Protein AF-A0A2X1SE60-F1 (afdb_monomer)

InterPro domains:
  IPR038029 GbiG N-terminal domain superfamily [SSF159672] (2-62)

Radius of gyration: 11.47 Å; Cα contacts (8 Å, |Δi|>4): 42; chains: 1; bounding box: 27×28×22 Å

Sequence (63 aa):
MRLAKRLAAMLPLTCYTSEALQEEGFIPFNGGFASAAREAFSSFSALIFIGATGIAVRVLARW

Secondary structure (DSSP, 8-state):
-HHHHHHHHHS----EE-GGG--TT-EEPTTHHHHHHHHHHHH-S-----S-HHHHHHHHT--

Structure (mmCIF, N/CA/C/O backbone):
data_AF-A0A2X1SE60-F1
#
_entry.id   AF-A0A2X1SE60-F1
#
loop_
_atom_site.group_PDB
_atom_site.id
_atom_site.type_symbol
_atom_site.label_atom_id
_atom_site.label_alt_id
_atom_site.label_comp_id
_atom_site.label_asym_id
_atom_site.label_entity_id
_atom_site.label_seq_id
_atom_site.pdbx_PDB_ins_code
_atom_site.Cartn_x
_atom_site.Cartn_y
_atom_site.Cartn_z
_atom_site.occupancy
_atom_site.B_iso_or_equiv
_atom_site.auth_seq_id
_atom_site.auth_comp_id
_atom_site.auth_asym_id
_atom_site.auth_atom_id
_atom_site.pdbx_PDB_model_num
ATOM 1 N N . MET A 1 1 ? -1.085 12.244 -5.833 1.00 89.31 1 MET A N 1
ATOM 2 C CA . MET A 1 1 ? -1.804 12.261 -4.540 1.00 89.31 1 MET A CA 1
ATOM 3 C C . MET A 1 1 ? -3.302 12.575 -4.603 1.00 89.31 1 MET A C 1
ATOM 5 O O . MET A 1 1 ? -4.033 12.070 -3.761 1.00 89.31 1 MET A O 1
ATOM 9 N N . ARG A 1 2 ? -3.826 13.296 -5.612 1.00 94.00 2 ARG A N 1
ATOM 10 C CA . ARG A 1 2 ? -5.270 13.626 -5.701 1.00 94.00 2 ARG A CA 1
ATOM 11 C C . ARG A 1 2 ? -6.231 12.428 -5.586 1.00 94.00 2 ARG A C 1
ATOM 13 O O . ARG A 1 2 ? -7.226 12.527 -4.878 1.00 94.00 2 ARG A O 1
ATOM 20 N N . LEU A 1 3 ? -5.960 11.320 -6.284 1.00 94.38 3 LEU A N 1
ATOM 21 C CA . LEU A 1 3 ? -6.821 10.128 -6.229 1.00 94.38 3 LEU A CA 1
ATOM 22 C C . LEU A 1 3 ? -6.799 9.472 -4.842 1.00 94.38 3 LEU A C 1
ATOM 24 O O . LEU A 1 3 ? -7.857 9.175 -4.301 1.00 94.38 3 LEU A O 1
ATOM 28 N N . ALA A 1 4 ? -5.611 9.308 -4.255 1.00 95.31 4 ALA A N 1
ATOM 29 C CA . ALA A 1 4 ? -5.451 8.696 -2.940 1.00 95.31 4 ALA A CA 1
ATOM 30 C C . ALA A 1 4 ? -6.219 9.468 -1.856 1.00 95.31 4 ALA A C 1
ATOM 32 O O . ALA A 1 4 ? -6.964 8.870 -1.091 1.00 95.31 4 ALA A O 1
ATOM 33 N N . LYS A 1 5 ? -6.140 10.805 -1.872 1.00 94.69 5 LYS A N 1
ATOM 34 C CA . LYS A 1 5 ? -6.909 11.673 -0.966 1.00 94.69 5 LYS A CA 1
ATOM 35 C C . LYS A 1 5 ? -8.419 11.514 -1.120 1.00 94.69 5 LYS A C 1
ATOM 37 O O . LYS A 1 5 ? -9.135 11.452 -0.130 1.00 94.69 5 LYS A O 1
ATOM 42 N N . ARG A 1 6 ? -8.912 11.439 -2.363 1.00 95.69 6 ARG A N 1
ATOM 43 C CA . ARG A 1 6 ? -10.344 11.217 -2.619 1.00 95.69 6 ARG A CA 1
ATOM 44 C C . ARG A 1 6 ? -10.805 9.874 -2.063 1.00 95.69 6 ARG A C 1
ATOM 46 O O . ARG A 1 6 ? -11.868 9.816 -1.466 1.00 95.69 6 ARG A O 1
ATOM 53 N N . LEU A 1 7 ? -10.009 8.820 -2.237 1.00 94.94 7 LEU A N 1
ATOM 54 C CA . LEU A 1 7 ? -10.325 7.501 -1.687 1.00 94.94 7 LEU A CA 1
ATOM 55 C C . LEU A 1 7 ? -10.305 7.510 -0.155 1.00 94.94 7 LEU A C 1
ATOM 57 O O . LEU A 1 7 ? -11.257 7.030 0.447 1.00 94.94 7 LEU A O 1
ATOM 61 N N . ALA A 1 8 ? -9.289 8.119 0.461 1.00 93.75 8 ALA A N 1
ATOM 62 C CA . ALA A 1 8 ? -9.183 8.248 1.916 1.00 93.75 8 ALA A CA 1
ATOM 63 C C . ALA A 1 8 ? -10.351 9.036 2.540 1.00 93.75 8 ALA A C 1
ATOM 65 O O . ALA A 1 8 ? -10.741 8.770 3.669 1.00 93.75 8 ALA A O 1
ATOM 66 N N . ALA A 1 9 ? -10.942 9.981 1.803 1.00 94.31 9 ALA A N 1
ATOM 67 C CA . ALA A 1 9 ? -12.124 10.714 2.254 1.00 94.31 9 ALA A CA 1
ATOM 68 C C . ALA A 1 9 ? -13.432 9.899 2.172 1.00 94.31 9 ALA A C 1
ATOM 70 O O . ALA A 1 9 ? -14.413 10.264 2.811 1.00 94.31 9 ALA A O 1
ATOM 71 N N . MET A 1 10 ? -13.473 8.828 1.371 1.00 95.94 10 MET A N 1
ATOM 72 C CA . MET A 1 10 ? -14.678 8.012 1.146 1.00 95.94 10 MET A CA 1
ATOM 73 C C . MET A 1 10 ? -14.631 6.652 1.850 1.00 95.94 10 MET A C 1
ATOM 75 O O . MET A 1 10 ? -15.666 6.011 2.014 1.00 95.94 10 MET A O 1
ATOM 79 N N . LEU A 1 11 ? -13.439 6.184 2.215 1.00 92.69 11 LEU A N 1
ATOM 80 C CA . LEU A 1 11 ? -13.190 4.849 2.742 1.00 92.69 11 LEU A CA 1
ATOM 81 C C . LEU A 1 11 ? -12.241 4.944 3.946 1.00 92.69 11 LEU A C 1
ATOM 83 O O . LEU A 1 11 ? -11.303 5.742 3.904 1.00 92.69 11 LEU A O 1
ATOM 87 N N . PRO A 1 12 ? -12.418 4.115 4.989 1.00 91.88 12 PRO A N 1
ATOM 88 C CA . PRO A 1 12 ? -11.516 4.076 6.137 1.00 91.88 12 PRO A CA 1
ATOM 89 C C . PRO A 1 12 ? -10.205 3.371 5.755 1.00 91.88 12 PRO A C 1
ATOM 91 O O . PRO A 1 12 ? -10.013 2.187 6.021 1.00 91.88 12 PRO A O 1
ATOM 94 N N . LEU A 1 13 ? -9.321 4.090 5.066 1.00 94.31 13 LEU A N 1
ATOM 95 C CA . LEU A 1 13 ? -8.064 3.564 4.538 1.00 94.31 13 LEU A CA 1
ATOM 96 C C . LEU A 1 13 ? -6.876 4.026 5.377 1.00 94.31 13 LEU A C 1
ATOM 98 O O . LEU A 1 13 ? -6.755 5.202 5.711 1.00 94.31 13 LEU A O 1
ATOM 102 N N . THR A 1 14 ? -5.933 3.118 5.608 1.00 95.75 14 THR A N 1
ATOM 103 C CA . THR A 1 14 ? -4.570 3.4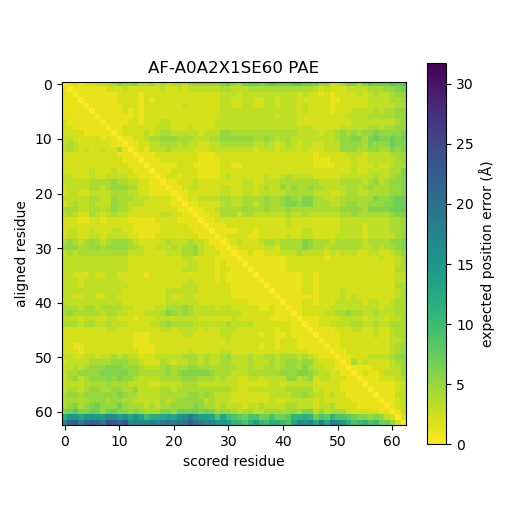83 5.999 1.00 95.75 14 THR A CA 1
ATOM 104 C C . THR A 1 14 ? -3.773 3.768 4.732 1.00 95.75 14 THR A C 1
ATOM 106 O O . THR A 1 14 ? -3.632 2.901 3.869 1.00 95.75 14 THR A O 1
ATOM 109 N N . CYS A 1 15 ? -3.281 4.996 4.576 1.00 95.69 15 CYS A N 1
ATOM 110 C CA . CYS A 1 15 ? -2.591 5.408 3.358 1.00 95.69 15 CYS A CA 1
ATOM 111 C C . CYS A 1 15 ? -1.084 5.531 3.572 1.00 95.69 15 CYS A C 1
ATOM 113 O O . CYS A 1 15 ? -0.637 6.268 4.446 1.00 95.69 15 CYS A O 1
ATOM 115 N N . TYR A 1 16 ? -0.313 4.862 2.713 1.00 95.50 16 TYR A N 1
ATOM 116 C CA . TYR A 1 16 ? 1.146 4.939 2.690 1.00 95.50 16 TYR A CA 1
ATOM 117 C C . TYR A 1 16 ? 1.639 5.698 1.453 1.00 95.50 16 TYR A C 1
ATOM 119 O O . TYR A 1 16 ? 1.015 5.637 0.390 1.00 95.50 16 TYR A O 1
ATOM 127 N N . THR A 1 17 ? 2.765 6.399 1.569 1.00 95.75 17 THR A N 1
ATOM 128 C CA . THR A 1 17 ? 3.384 7.151 0.469 1.00 95.75 17 THR A CA 1
ATOM 129 C C . THR A 1 17 ? 4.908 7.199 0.595 1.00 95.75 17 THR A C 1
ATOM 131 O O . THR A 1 17 ? 5.475 6.897 1.639 1.00 95.75 17 THR A O 1
ATOM 134 N N . SER A 1 18 ? 5.601 7.574 -0.477 1.00 93.38 18 SER A N 1
ATOM 135 C CA . SER A 1 18 ? 7.035 7.878 -0.417 1.00 93.38 18 SER A CA 1
ATOM 136 C C . SER A 1 18 ? 7.269 9.236 0.240 1.00 93.38 18 SER A C 1
ATOM 138 O O . SER A 1 18 ? 6.467 10.139 0.018 1.00 93.38 18 SER A O 1
ATOM 140 N N . GLU A 1 19 ? 8.420 9.437 0.881 1.00 91.25 19 GLU A N 1
ATOM 141 C CA . GLU A 1 19 ? 8.810 10.736 1.461 1.00 91.25 19 GLU A CA 1
ATOM 142 C C . GLU A 1 19 ? 8.715 11.902 0.460 1.00 91.25 19 GLU A C 1
ATOM 144 O O . GLU A 1 19 ? 8.259 12.988 0.801 1.00 91.25 19 GLU A O 1
ATOM 149 N N . ALA A 1 20 ? 9.046 11.671 -0.816 1.00 91.50 20 ALA A N 1
ATOM 150 C CA . ALA A 1 20 ? 8.939 12.687 -1.871 1.00 91.50 20 ALA A CA 1
ATOM 151 C C . ALA A 1 20 ? 7.496 13.160 -2.158 1.00 91.50 20 ALA A C 1
ATOM 153 O O . ALA A 1 20 ? 7.293 14.184 -2.803 1.00 91.50 20 ALA A O 1
ATOM 154 N N . LEU A 1 21 ? 6.494 12.397 -1.721 1.00 92.69 21 LEU A N 1
ATOM 155 C CA . LEU A 1 21 ? 5.067 12.674 -1.891 1.00 92.69 21 LEU A CA 1
ATOM 156 C C . LEU A 1 21 ? 4.355 12.705 -0.529 1.00 92.69 21 LEU A C 1
ATOM 158 O O . LEU A 1 21 ? 3.171 12.364 -0.451 1.00 92.69 21 LEU A O 1
ATOM 162 N N . GLN A 1 22 ? 5.091 13.037 0.535 1.00 91.62 22 GLN A N 1
ATOM 163 C CA . GLN A 1 22 ? 4.585 13.095 1.899 1.00 91.62 22 GLN A CA 1
ATOM 164 C C . GLN A 1 22 ? 3.503 14.170 2.012 1.00 91.62 22 GLN A C 1
ATOM 166 O O . GLN A 1 22 ? 3.717 15.325 1.651 1.00 91.62 22 GLN A O 1
ATOM 171 N N . GLU A 1 23 ? 2.346 13.783 2.537 1.00 91.81 23 GLU A N 1
ATOM 172 C CA . GLU A 1 23 ? 1.210 14.666 2.782 1.00 91.81 23 GLU A CA 1
ATOM 173 C C . GLU A 1 23 ? 0.609 14.345 4.155 1.00 91.81 23 GLU A C 1
ATOM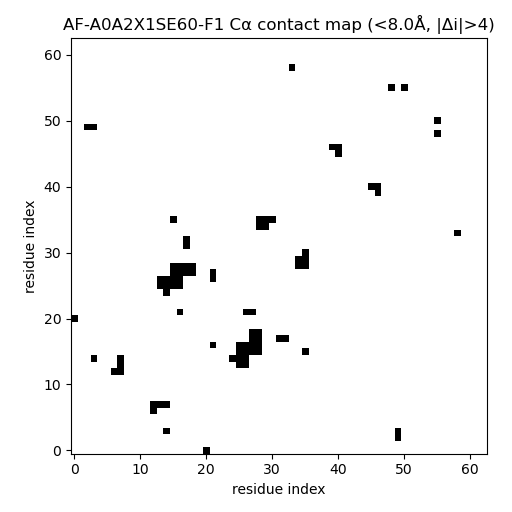 175 O O . GLU A 1 23 ? 0.779 13.240 4.675 1.00 91.81 23 GLU A O 1
ATOM 180 N N . GLU A 1 24 ? -0.098 15.304 4.752 1.00 89.62 24 GLU A N 1
ATOM 181 C CA . GLU A 1 24 ? -0.769 15.097 6.037 1.00 89.62 24 GLU A CA 1
ATOM 182 C C . GLU A 1 24 ? -1.768 13.929 5.957 1.00 89.62 24 GLU A C 1
ATOM 184 O O . GLU A 1 24 ? -2.517 13.797 4.985 1.00 89.62 24 GLU A O 1
ATOM 189 N N . GLY A 1 25 ? -1.747 13.053 6.965 1.00 91.06 25 GLY A N 1
ATOM 190 C CA . GLY A 1 25 ? -2.574 11.841 7.015 1.00 91.06 25 GLY A CA 1
ATOM 191 C C . GLY A 1 25 ? -2.033 10.645 6.219 1.00 91.06 25 GLY A C 1
ATOM 192 O O . GLY A 1 25 ? -2.653 9.584 6.241 1.00 91.06 25 GLY A O 1
ATOM 193 N N . PHE A 1 26 ? -0.885 10.777 5.542 1.00 94.81 26 PHE A N 1
ATOM 194 C CA . PHE A 1 26 ? -0.219 9.678 4.839 1.00 94.81 26 PHE A CA 1
ATOM 195 C C . PHE A 1 26 ? 1.054 9.250 5.575 1.00 94.81 26 PHE A C 1
ATOM 197 O O . PHE A 1 26 ? 1.875 10.073 5.978 1.00 94.81 26 PHE A O 1
ATOM 204 N N . ILE A 1 27 ? 1.239 7.943 5.723 1.00 95.25 27 ILE A N 1
ATOM 205 C CA . ILE A 1 27 ? 2.375 7.341 6.423 1.00 95.25 27 ILE A CA 1
ATOM 206 C C . ILE A 1 27 ? 3.531 7.157 5.424 1.00 95.25 27 ILE A C 1
ATOM 208 O O . ILE A 1 27 ? 3.310 6.589 4.350 1.00 95.25 27 ILE A O 1
ATOM 212 N N . PRO A 1 28 ? 4.760 7.611 5.722 1.00 95.44 28 PRO A N 1
ATOM 213 C CA . PRO A 1 28 ? 5.897 7.357 4.843 1.00 95.44 28 PRO A CA 1
ATOM 214 C C . PRO A 1 28 ? 6.210 5.855 4.779 1.00 95.44 28 PRO A C 1
ATOM 216 O O . PRO A 1 28 ? 6.027 5.121 5.750 1.00 95.44 28 PRO A O 1
ATOM 219 N N . PHE A 1 29 ? 6.719 5.375 3.646 1.00 94.56 29 PHE A N 1
ATOM 220 C CA . PHE A 1 29 ? 7.204 4.001 3.535 1.00 94.56 29 PHE A CA 1
ATOM 221 C C . PHE A 1 29 ? 8.382 3.751 4.486 1.00 94.56 29 PHE A C 1
ATOM 223 O O . PHE A 1 29 ? 9.426 4.387 4.355 1.00 94.56 29 PHE A O 1
ATOM 230 N N . ASN A 1 30 ? 8.269 2.751 5.360 1.00 90.88 30 ASN A N 1
ATOM 231 C CA . ASN A 1 30 ? 9.381 2.305 6.195 1.00 90.88 30 ASN A CA 1
ATOM 232 C C . ASN A 1 30 ? 10.254 1.287 5.438 1.00 90.88 30 ASN A C 1
ATOM 234 O O . ASN A 1 30 ? 9.814 0.175 5.144 1.00 90.88 30 ASN A O 1
ATOM 238 N N . GLY A 1 31 ? 11.483 1.669 5.076 1.00 91.75 31 GLY A N 1
ATOM 239 C CA . GLY A 1 31 ? 12.376 0.826 4.265 1.00 91.75 31 GLY A CA 1
ATOM 240 C C . GLY A 1 31 ? 12.004 0.769 2.774 1.00 91.75 31 GLY A C 1
ATOM 241 O O . GLY A 1 31 ? 12.371 -0.173 2.068 1.00 91.75 31 GLY A O 1
ATOM 242 N N . GLY A 1 32 ? 11.261 1.767 2.283 1.00 92.69 32 GLY A N 1
ATOM 243 C CA . GLY A 1 32 ? 10.858 1.889 0.881 1.00 92.69 32 GLY A CA 1
ATOM 244 C C . GLY A 1 32 ? 9.640 1.044 0.489 1.00 92.69 32 GLY A C 1
ATOM 245 O O . GLY A 1 32 ? 9.066 0.306 1.288 1.00 92.69 32 GLY A O 1
ATOM 246 N N . PHE A 1 33 ? 9.229 1.161 -0.777 1.00 92.25 33 PHE A N 1
ATOM 247 C CA . PHE A 1 33 ? 7.954 0.613 -1.258 1.00 92.25 33 PHE A CA 1
ATOM 248 C C . PHE A 1 33 ? 7.828 -0.911 -1.087 1.00 92.25 33 PHE A C 1
ATOM 250 O O . PHE A 1 33 ? 6.773 -1.391 -0.688 1.00 92.25 33 PHE A O 1
ATOM 257 N N . ALA A 1 34 ? 8.893 -1.679 -1.340 1.00 92.94 34 ALA A N 1
ATOM 258 C CA . ALA A 1 34 ? 8.850 -3.138 -1.205 1.00 92.94 34 ALA A CA 1
ATOM 259 C C . ALA A 1 34 ? 8.689 -3.598 0.254 1.00 92.94 34 ALA A C 1
ATOM 261 O O . ALA A 1 34 ? 7.942 -4.538 0.518 1.00 92.94 34 ALA A O 1
ATOM 262 N N . SER A 1 35 ? 9.363 -2.924 1.190 1.00 93.38 35 SER A N 1
ATOM 263 C CA . SER A 1 35 ? 9.239 -3.195 2.625 1.00 93.38 35 SER A CA 1
ATOM 264 C C . SER A 1 35 ? 7.840 -2.830 3.129 1.00 93.38 35 SER A C 1
ATOM 266 O O . SER A 1 35 ? 7.160 -3.669 3.712 1.00 93.38 35 SER A O 1
ATOM 268 N N . ALA A 1 36 ? 7.350 -1.636 2.784 1.00 94.12 36 ALA A N 1
ATOM 269 C CA . ALA A 1 36 ? 6.005 -1.202 3.153 1.00 94.12 36 ALA A CA 1
ATOM 270 C C . ALA A 1 36 ? 4.911 -2.111 2.566 1.00 94.12 36 ALA A C 1
ATOM 272 O O . ALA A 1 36 ? 3.959 -2.461 3.257 1.00 94.12 36 ALA A O 1
ATOM 273 N N . ALA A 1 37 ? 5.053 -2.548 1.308 1.00 93.25 37 ALA A N 1
ATOM 274 C CA . ALA A 1 37 ? 4.126 -3.502 0.706 1.00 93.25 37 ALA A CA 1
ATOM 275 C C . ALA A 1 37 ? 4.126 -4.843 1.459 1.00 93.25 37 ALA A C 1
ATOM 277 O O . ALA A 1 37 ? 3.053 -5.388 1.692 1.00 93.25 37 ALA A O 1
ATOM 278 N N . ARG A 1 38 ? 5.297 -5.344 1.889 1.00 92.25 38 ARG A N 1
ATOM 279 C CA . ARG A 1 38 ? 5.428 -6.579 2.693 1.00 92.25 38 ARG A CA 1
ATOM 280 C C . ARG A 1 38 ? 4.598 -6.524 3.955 1.00 92.25 38 ARG A C 1
ATOM 282 O O . ARG A 1 38 ? 3.774 -7.397 4.199 1.00 92.25 38 ARG A O 1
ATOM 289 N N . GLU A 1 39 ? 4.846 -5.483 4.730 1.00 93.06 39 GLU A N 1
ATOM 290 C CA . GLU A 1 39 ? 4.200 -5.252 6.012 1.00 93.06 39 GLU A CA 1
ATOM 291 C C . GLU A 1 39 ? 2.688 -5.056 5.840 1.00 93.06 39 GLU A C 1
ATOM 293 O O . GLU A 1 39 ? 1.881 -5.602 6.599 1.00 93.06 39 GLU A O 1
ATOM 298 N N . ALA A 1 40 ? 2.289 -4.341 4.787 1.00 94.06 40 ALA A N 1
ATOM 299 C CA . ALA A 1 40 ? 0.889 -4.122 4.476 1.00 94.06 40 ALA A CA 1
ATOM 300 C C . ALA A 1 40 ? 0.178 -5.427 4.070 1.00 94.06 40 ALA A C 1
ATOM 302 O O . ALA A 1 40 ? -0.921 -5.689 4.549 1.00 94.06 40 ALA A O 1
ATOM 303 N N . PHE A 1 41 ? 0.802 -6.295 3.267 1.00 92.44 41 PHE A N 1
ATOM 304 C CA . PHE A 1 41 ? 0.212 -7.598 2.923 1.00 92.44 41 PHE A CA 1
ATOM 305 C C . PHE A 1 41 ? 0.029 -8.514 4.134 1.00 92.44 41 PHE A C 1
ATOM 307 O O . PHE A 1 41 ? -0.914 -9.297 4.149 1.00 92.44 41 PHE A O 1
ATOM 314 N N . SER A 1 42 ? 0.892 -8.423 5.151 1.00 93.06 42 SER A N 1
ATOM 315 C CA . SER A 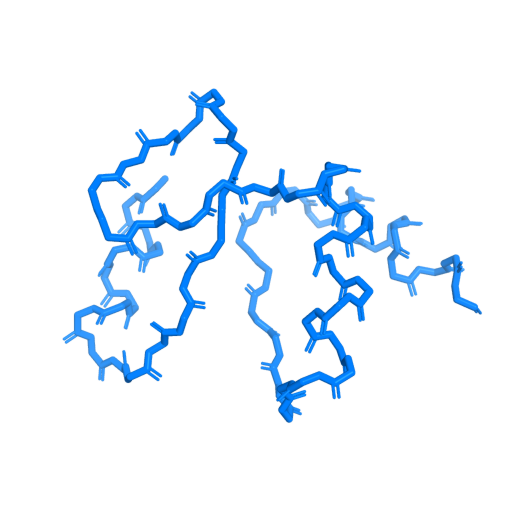1 42 ? 0.703 -9.187 6.390 1.00 93.06 42 SER A CA 1
ATOM 316 C C . SER A 1 42 ? -0.397 -8.633 7.300 1.00 93.06 42 SER A C 1
ATOM 318 O O . SER A 1 42 ? -0.870 -9.356 8.172 1.00 93.06 42 SER A O 1
ATOM 320 N N . SER A 1 43 ? -0.799 -7.372 7.113 1.00 94.19 43 SER A N 1
ATOM 321 C CA . SER A 1 43 ? -1.656 -6.646 8.064 1.00 94.19 43 SER A CA 1
ATOM 322 C C . SER A 1 43 ? -3.045 -6.303 7.518 1.00 94.19 43 SER A C 1
ATOM 324 O O . SER A 1 43 ? -3.969 -6.081 8.298 1.00 94.19 43 SER A O 1
ATOM 326 N N . PHE A 1 44 ? -3.218 -6.257 6.194 1.00 94.69 44 PHE A N 1
ATOM 327 C CA . PHE A 1 44 ? -4.463 -5.850 5.542 1.00 94.69 44 PHE A CA 1
ATOM 328 C C . PHE A 1 44 ? -4.998 -6.939 4.613 1.00 94.69 44 PHE A C 1
ATOM 330 O O . PHE A 1 44 ? -4.248 -7.631 3.931 1.00 94.69 44 PHE A O 1
ATOM 337 N N . SER A 1 45 ? -6.324 -7.046 4.532 1.00 94.12 45 SER A N 1
ATOM 338 C CA . SER A 1 45 ? -7.006 -8.008 3.658 1.00 94.12 45 SER A CA 1
ATOM 339 C C . SER A 1 45 ? -6.961 -7.634 2.174 1.00 94.12 45 SER A C 1
ATOM 341 O O . SER A 1 45 ? -7.098 -8.503 1.315 1.00 94.12 45 SER A O 1
ATOM 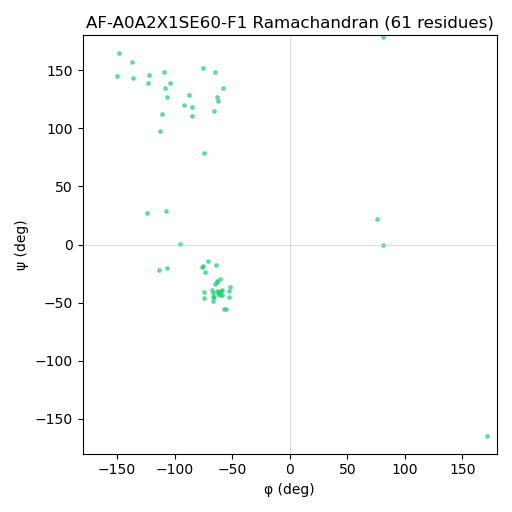343 N N . ALA A 1 46 ? -6.790 -6.349 1.860 1.00 94.19 46 ALA A N 1
ATOM 344 C CA . ALA A 1 46 ? -6.711 -5.846 0.497 1.00 94.19 46 ALA A CA 1
ATOM 345 C C . ALA A 1 46 ? -5.832 -4.596 0.431 1.00 94.19 46 ALA A C 1
ATOM 347 O O . ALA A 1 46 ? -5.856 -3.762 1.336 1.00 94.19 46 ALA A O 1
ATOM 348 N N . LEU A 1 47 ? -5.098 -4.445 -0.674 1.00 94.56 47 LEU A N 1
ATOM 349 C CA . LEU A 1 47 ? -4.237 -3.294 -0.936 1.00 94.56 47 LEU A CA 1
ATOM 350 C C . LEU A 1 47 ? -4.623 -2.613 -2.250 1.00 94.56 47 LEU A C 1
ATOM 352 O O . LEU A 1 47 ? -4.863 -3.272 -3.261 1.00 94.56 47 LEU A O 1
ATOM 356 N N . ILE A 1 48 ? -4.624 -1.278 -2.245 1.00 94.31 48 ILE A N 1
ATOM 357 C CA . ILE A 1 48 ? -4.845 -0.450 -3.434 1.00 94.31 48 ILE A CA 1
ATOM 358 C C . ILE A 1 48 ? -3.533 0.252 -3.776 1.00 94.31 48 ILE A C 1
ATOM 360 O O . ILE A 1 48 ? -3.082 1.143 -3.056 1.00 94.31 48 ILE A O 1
ATOM 364 N N . PHE A 1 49 ? -2.927 -0.120 -4.901 1.00 94.38 49 PHE A N 1
ATOM 365 C CA . PHE A 1 49 ? -1.713 0.526 -5.395 1.00 94.38 49 PHE A CA 1
ATOM 366 C C . PHE A 1 49 ? -2.068 1.671 -6.348 1.00 94.38 49 PHE A C 1
ATOM 368 O O . PHE A 1 49 ? -2.681 1.453 -7.391 1.00 94.38 49 PHE A O 1
ATOM 375 N N . ILE A 1 50 ? -1.653 2.896 -6.013 1.00 93.69 50 ILE A N 1
ATOM 376 C CA . ILE A 1 50 ? -1.851 4.090 -6.848 1.00 93.69 50 ILE A CA 1
ATOM 377 C C . ILE A 1 50 ? -0.487 4.566 -7.341 1.00 93.69 50 ILE A C 1
ATOM 379 O O . ILE A 1 50 ? 0.235 5.265 -6.635 1.00 93.69 50 ILE A O 1
ATOM 383 N N . GLY A 1 51 ? -0.123 4.190 -8.563 1.00 91.25 51 GL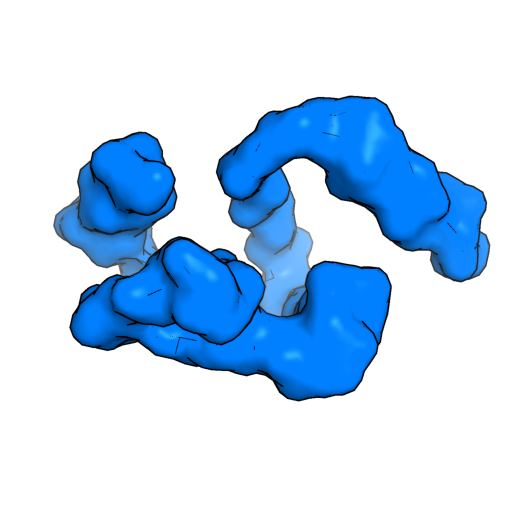Y A N 1
ATOM 384 C CA . GLY A 1 51 ? 1.169 4.537 -9.146 1.00 91.25 51 GLY A CA 1
ATOM 385 C C . GLY A 1 51 ? 1.423 3.807 -10.458 1.00 91.25 51 GLY A C 1
ATOM 386 O O . GLY A 1 51 ? 0.507 3.253 -11.062 1.00 91.25 51 GLY A O 1
ATOM 387 N N . ALA A 1 52 ? 2.680 3.801 -10.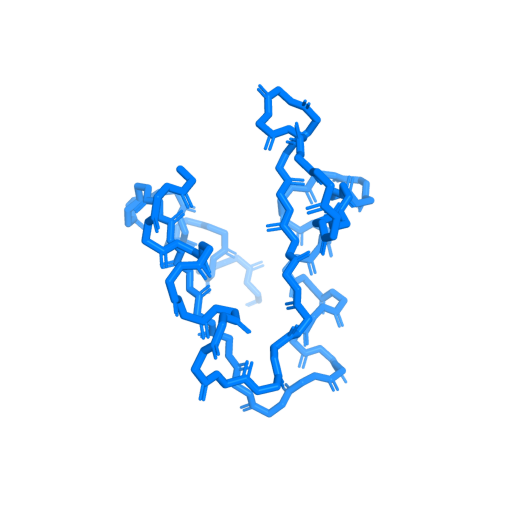900 1.00 92.62 52 ALA A N 1
ATOM 388 C CA . ALA A 1 52 ? 3.074 3.087 -12.107 1.00 92.62 52 ALA A CA 1
ATOM 389 C C . ALA A 1 52 ? 2.901 1.571 -11.920 1.00 92.62 52 ALA A C 1
ATOM 391 O O . ALA A 1 52 ? 3.621 0.947 -11.136 1.00 92.62 52 ALA A O 1
ATOM 392 N N . THR A 1 53 ? 1.992 0.971 -12.693 1.00 90.44 53 THR A N 1
ATOM 393 C CA . THR A 1 53 ? 1.679 -0.464 -12.633 1.00 90.44 53 THR A CA 1
ATOM 394 C C . THR A 1 53 ? 2.927 -1.332 -12.762 1.00 90.44 53 THR A C 1
ATOM 396 O O . THR A 1 53 ? 3.082 -2.288 -12.014 1.00 90.44 53 THR A O 1
ATOM 399 N N . GLY A 1 54 ? 3.870 -0.971 -13.639 1.00 90.94 54 GLY A N 1
ATOM 400 C CA . GLY A 1 54 ? 5.107 -1.737 -13.826 1.00 90.94 54 GLY A CA 1
ATOM 401 C C . GLY A 1 54 ? 6.006 -1.803 -12.584 1.00 90.94 54 GLY A C 1
ATOM 402 O O . GLY A 1 54 ? 6.664 -2.817 -12.368 1.00 90.94 54 GLY A O 1
ATOM 403 N N . ILE A 1 55 ? 6.025 -0.759 -11.749 1.00 87.25 55 ILE A N 1
ATOM 404 C CA . ILE A 1 55 ? 6.772 -0.768 -10.481 1.00 87.25 55 ILE A CA 1
ATOM 405 C C . ILE A 1 55 ? 6.044 -1.632 -9.453 1.00 87.25 55 ILE A C 1
ATOM 407 O O . ILE A 1 55 ? 6.675 -2.479 -8.823 1.00 87.25 55 ILE A O 1
ATOM 411 N N . ALA A 1 56 ? 4.723 -1.460 -9.339 1.00 90.75 56 ALA A N 1
ATOM 412 C CA . ALA A 1 56 ? 3.894 -2.266 -8.451 1.00 90.75 56 ALA A CA 1
ATOM 413 C C . ALA A 1 56 ? 4.041 -3.757 -8.776 1.00 90.75 56 ALA A C 1
ATOM 415 O O . ALA A 1 56 ? 4.495 -4.517 -7.932 1.00 90.75 56 ALA A O 1
ATOM 416 N N . VAL A 1 57 ? 3.791 -4.165 -10.023 1.00 91.69 57 VAL A N 1
ATOM 417 C CA . VAL A 1 57 ? 3.883 -5.569 -10.452 1.00 91.69 57 VAL A CA 1
ATOM 418 C C . VAL A 1 57 ? 5.28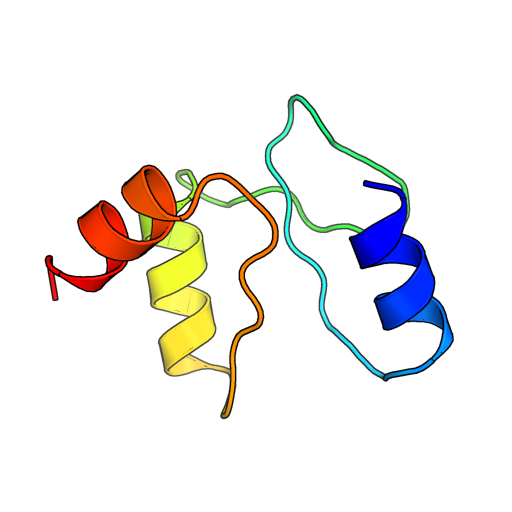3 -6.141 -10.235 1.00 91.69 57 VAL A C 1
ATOM 420 O O . VAL A 1 57 ? 5.410 -7.272 -9.791 1.00 91.69 57 VAL A O 1
ATOM 423 N N . ARG A 1 58 ? 6.353 -5.373 -10.477 1.00 90.81 58 ARG A N 1
ATOM 424 C CA . ARG A 1 58 ? 7.724 -5.862 -10.253 1.00 90.81 58 ARG A CA 1
ATOM 425 C C . ARG A 1 58 ? 8.019 -6.147 -8.780 1.00 90.81 58 ARG A C 1
ATOM 427 O O . ARG A 1 58 ? 8.778 -7.066 -8.494 1.00 90.81 58 ARG A O 1
ATOM 434 N N . VAL A 1 59 ? 7.441 -5.375 -7.861 1.00 90.81 59 VAL A N 1
ATOM 435 C CA . VAL A 1 59 ? 7.509 -5.654 -6.419 1.00 90.81 59 VAL A CA 1
ATOM 436 C C . VAL A 1 59 ? 6.586 -6.816 -6.051 1.00 90.81 59 VAL A C 1
ATOM 438 O O . VAL A 1 59 ? 6.988 -7.694 -5.300 1.00 90.81 59 VAL A O 1
ATOM 441 N N . LEU A 1 60 ? 5.385 -6.866 -6.633 1.00 87.88 60 LEU A N 1
ATOM 442 C CA . LEU A 1 60 ? 4.382 -7.916 -6.427 1.00 87.88 60 LEU A CA 1
ATOM 443 C C . LEU A 1 60 ? 4.727 -9.274 -7.047 1.00 87.88 60 LEU A C 1
ATOM 445 O O . LEU A 1 60 ? 4.094 -10.264 -6.719 1.00 87.88 60 LEU A O 1
ATOM 449 N N . ALA A 1 61 ? 5.704 -9.344 -7.941 1.00 88.38 61 ALA A N 1
ATOM 450 C CA . ALA A 1 61 ? 6.159 -10.595 -8.540 1.00 88.38 61 ALA A CA 1
ATOM 451 C C . ALA A 1 61 ? 7.376 -11.19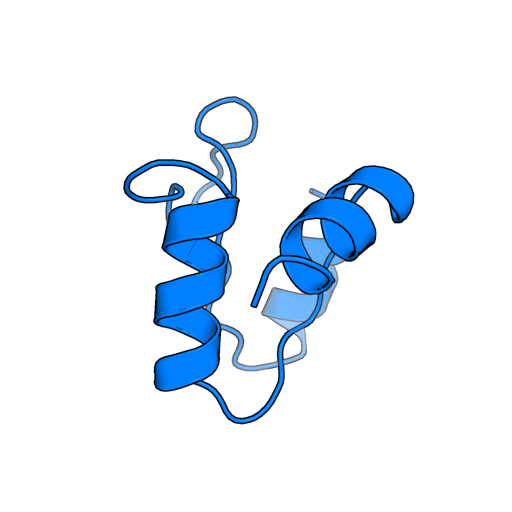4 -7.814 1.00 88.38 61 ALA A C 1
ATOM 453 O O . ALA A 1 61 ? 7.905 -12.210 -8.249 1.00 88.38 61 ALA A O 1
ATOM 454 N N . ARG A 1 62 ? 7.870 -10.537 -6.755 1.00 71.19 62 ARG A N 1
ATOM 455 C CA . ARG A 1 62 ? 9.091 -10.916 -6.023 1.00 71.19 62 ARG A CA 1
ATOM 456 C C . ARG A 1 62 ? 8.807 -11.519 -4.641 1.00 71.19 62 ARG A C 1
ATOM 458 O O . ARG A 1 62 ? 9.630 -11.358 -3.742 1.00 71.19 62 ARG A O 1
ATOM 465 N N . TRP A 1 63 ? 7.653 -12.161 -4.480 1.00 60.94 63 TRP A N 1
ATOM 466 C CA . TRP A 1 63 ? 7.267 -12.843 -3.242 1.00 60.94 63 TRP A CA 1
ATOM 467 C C . TRP A 1 63 ? 7.634 -14.313 -3.309 1.00 60.94 63 TRP A C 1
ATOM 469 O O . TRP A 1 63 ? 7.175 -14.973 -4.266 1.00 60.94 63 TRP A O 1
#

Solvent-accessible surface area (backbone atoms only — not comparable to full-atom values): 4128 Å² total; per-residue (Å²): 108,72,66,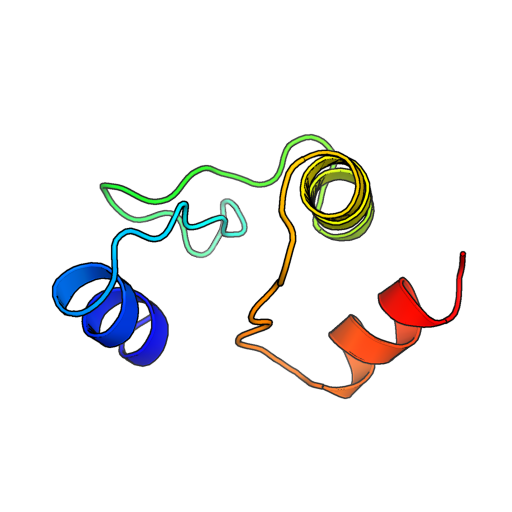62,54,55,48,49,75,76,41,102,61,89,47,74,34,51,73,95,64,65,50,92,88,43,41,64,41,61,83,40,68,65,45,35,49,52,56,43,64,78,73,44,98,75,85,87,86,88,71,63,61,71,60,52,49,60,55,70,69,70,119

Foldseek 3Di:
DVVQVVCVVVDVDQAEDDPVPDDPSHHYDDVDDLNSVVVCVVPDPDDDDDDDPVVVVVSVVPD

Organism: Klebsiella pneumoniae (NCBI:txid573)

pLDDT: mean 92.1, std 5.2, range [60.94, 95.94]

Mean predicted aligned error: 3.02 Å